Protein AF-A0AAU5KVT6-F1 (afdb_monomer_lite)

Foldseek 3Di:
DAFALQADWADDPVDPIDGDGLQFFQAFKDKAWADPDPDDPDPDDPDPCSVVVHDDDDDQDFIKIWIWTFTVDPTDIDIGIGTDDNDDDDPLVNQLVSLLRRVCSVVVNNSLVNPPVSVVQLVVLLVVLVVDDDDDDSNVSSVNSPDD

pLDDT: mean 73.44, std 18.54, range [30.17, 93.88]

Structure (mmCIF, N/CA/C/O backbone):
data_AF-A0AAU5KVT6-F1
#
_entry.id   AF-A0AAU5KVT6-F1
#
loop_
_atom_site.group_PDB
_atom_site.id
_atom_site.type_symbol
_atom_site.label_atom_id
_atom_site.label_alt_id
_atom_site.label_comp_id
_atom_site.label_asym_id
_atom_site.label_entity_id
_atom_site.label_seq_id
_atom_site.pdbx_PDB_ins_code
_atom_site.Cartn_x
_atom_site.Cartn_y
_atom_site.Cartn_z
_atom_site.occupancy
_atom_site.B_iso_or_equiv
_atom_site.auth_seq_id
_atom_site.auth_comp_id
_atom_site.auth_asym_id
_atom_site.auth_atom_id
_atom_site.pdbx_PDB_model_num
ATOM 1 N N . MET A 1 1 ? 10.063 -9.436 7.105 1.00 82.75 1 MET A N 1
ATOM 2 C CA . MET A 1 1 ? 8.679 -8.945 7.268 1.00 82.75 1 MET A CA 1
ATOM 3 C C . MET A 1 1 ? 7.770 -9.862 6.482 1.00 82.75 1 MET A C 1
ATOM 5 O O . MET A 1 1 ? 8.184 -10.302 5.418 1.00 82.75 1 MET A O 1
ATOM 9 N N . GLU A 1 2 ? 6.576 -10.120 6.993 1.00 86.62 2 GLU A N 1
ATOM 10 C CA . GLU A 1 2 ? 5.575 -10.990 6.380 1.00 86.62 2 GLU A CA 1
ATOM 11 C C . GLU A 1 2 ? 4.207 -10.289 6.385 1.00 86.62 2 GLU A C 1
ATOM 13 O O . GLU A 1 2 ? 3.898 -9.536 7.312 1.00 86.62 2 GLU A O 1
ATOM 18 N N . PHE A 1 3 ? 3.396 -10.502 5.347 1.00 88.12 3 PHE A N 1
ATOM 19 C CA . PHE A 1 3 ? 1.993 -10.081 5.326 1.00 88.12 3 PHE A CA 1
ATOM 20 C C . PHE A 1 3 ? 1.118 -11.275 5.705 1.00 88.12 3 PHE A C 1
ATOM 22 O O . PHE A 1 3 ? 1.277 -12.355 5.148 1.00 88.12 3 PHE A O 1
ATOM 29 N N . ARG A 1 4 ? 0.201 -11.070 6.649 1.00 89.25 4 ARG A N 1
ATOM 30 C CA . ARG A 1 4 ? -0.780 -12.059 7.105 1.00 89.25 4 ARG A CA 1
ATOM 31 C C . ARG A 1 4 ? -2.178 -11.475 7.020 1.00 89.25 4 ARG A C 1
ATOM 33 O O . ARG A 1 4 ? -2.341 -10.263 6.899 1.00 89.25 4 ARG A O 1
ATOM 40 N N . THR A 1 5 ? -3.194 -12.317 7.122 1.00 86.81 5 THR A N 1
ATOM 41 C CA . THR A 1 5 ? -4.607 -11.913 7.102 1.00 86.81 5 THR A CA 1
ATOM 42 C C . THR A 1 5 ? -4.957 -10.887 8.180 1.00 86.81 5 THR A C 1
ATOM 44 O O . THR A 1 5 ? -5.766 -9.993 7.937 1.00 86.81 5 THR A O 1
ATOM 47 N N . GLU A 1 6 ? -4.325 -10.951 9.356 1.00 89.44 6 GLU A N 1
ATOM 48 C CA . GLU A 1 6 ? -4.593 -10.020 10.462 1.00 89.44 6 GLU A CA 1
ATOM 49 C C . GLU A 1 6 ? -3.827 -8.699 10.319 1.00 89.44 6 GLU A C 1
ATOM 51 O O . GLU A 1 6 ? -4.271 -7.648 10.797 1.00 89.44 6 GLU A O 1
ATOM 56 N N . GLY A 1 7 ? -2.655 -8.740 9.686 1.00 90.19 7 GLY A N 1
ATOM 57 C CA . GLY A 1 7 ? -1.744 -7.610 9.656 1.00 90.19 7 GLY A CA 1
ATOM 58 C C . GLY A 1 7 ? -0.369 -7.928 9.095 1.00 90.19 7 GLY A C 1
ATOM 59 O O . GLY A 1 7 ? -0.104 -8.977 8.515 1.00 90.19 7 GLY A O 1
ATOM 60 N N . MET A 1 8 ? 0.537 -6.990 9.306 1.00 90.12 8 MET A N 1
ATOM 61 C CA . MET A 1 8 ? 1.934 -7.100 8.929 1.00 90.12 8 MET A CA 1
ATOM 62 C C . MET A 1 8 ? 2.773 -7.545 10.117 1.00 90.12 8 MET A C 1
ATOM 64 O O . MET A 1 8 ? 2.759 -6.887 11.155 1.00 90.12 8 MET A O 1
ATOM 68 N N . VAL A 1 9 ? 3.552 -8.608 9.945 1.00 88.69 9 VAL A N 1
ATOM 69 C CA . VAL A 1 9 ? 4.481 -9.096 10.964 1.00 88.69 9 VAL A CA 1
ATOM 70 C C . VAL A 1 9 ? 5.892 -8.615 10.655 1.00 88.69 9 VAL A C 1
ATOM 72 O O . VAL A 1 9 ? 6.476 -8.896 9.600 1.00 88.69 9 VAL A O 1
ATOM 75 N N . ARG A 1 10 ? 6.471 -7.874 11.598 1.00 85.19 10 ARG A N 1
ATOM 76 C CA . ARG A 1 10 ? 7.880 -7.502 11.570 1.00 85.19 10 ARG A CA 1
ATOM 77 C C . ARG A 1 10 ? 8.684 -8.517 12.378 1.00 85.19 10 ARG A C 1
ATOM 79 O O . ARG A 1 10 ? 8.738 -8.427 13.598 1.00 85.19 10 ARG A O 1
ATOM 86 N N . HIS A 1 11 ? 9.394 -9.390 11.671 1.00 80.62 11 HIS A N 1
ATOM 87 C CA . HIS A 1 11 ? 10.447 -10.206 12.271 1.00 80.62 11 HIS A CA 1
ATOM 88 C C . HIS A 1 11 ? 11.650 -9.326 12.606 1.00 80.62 11 HIS A C 1
ATOM 90 O O . HIS A 1 11 ? 12.268 -8.734 11.715 1.00 80.62 11 HIS A O 1
ATOM 96 N N . ALA A 1 12 ? 11.972 -9.213 13.886 1.00 67.81 12 ALA A N 1
ATOM 97 C CA . ALA A 1 12 ? 13.182 -8.566 14.362 1.00 67.81 12 ALA A CA 1
ATOM 98 C C . ALA A 1 12 ? 14.018 -9.654 15.028 1.00 67.81 12 ALA A C 1
ATOM 100 O O . ALA A 1 12 ? 13.617 -10.142 16.061 1.00 67.81 12 ALA A O 1
ATOM 101 N N . GLY A 1 13 ? 15.140 -10.066 14.432 1.00 66.38 13 GLY A N 1
ATOM 102 C CA . GLY A 1 13 ? 15.830 -11.324 14.777 1.00 66.38 13 GLY A CA 1
ATOM 103 C C . GLY A 1 13 ? 15.910 -11.706 16.268 1.00 66.38 13 GLY A C 1
ATOM 104 O O . GLY A 1 13 ? 15.611 -12.847 16.591 1.00 66.38 13 GLY A O 1
ATOM 105 N N . ASP A 1 14 ? 16.257 -10.763 17.155 1.00 61.03 14 ASP A N 1
ATOM 106 C CA . ASP A 1 14 ? 16.370 -10.985 18.614 1.00 61.03 14 ASP A CA 1
ATOM 107 C C . ASP A 1 14 ? 15.183 -10.435 19.436 1.00 61.03 14 ASP A C 1
ATOM 109 O O . ASP A 1 14 ? 15.214 -10.423 20.664 1.00 61.03 14 ASP A O 1
ATOM 113 N N . THR A 1 15 ? 14.149 -9.899 18.792 1.00 64.19 15 THR A N 1
ATOM 114 C CA . THR A 1 15 ? 12.969 -9.309 19.444 1.00 64.19 15 THR A CA 1
ATOM 115 C C . THR A 1 15 ? 11.720 -10.077 19.035 1.00 64.19 15 THR A C 1
ATOM 117 O O . THR A 1 15 ? 11.656 -10.645 17.952 1.00 64.19 15 THR A O 1
ATOM 120 N N . GLU A 1 16 ? 10.715 -10.095 19.905 1.00 74.69 16 GLU A N 1
ATOM 121 C CA . GLU A 1 16 ? 9.428 -10.703 19.583 1.00 74.69 16 GLU A CA 1
ATOM 122 C C . GLU A 1 16 ? 8.834 -10.100 18.299 1.00 74.69 16 GLU A C 1
ATOM 124 O O . GLU A 1 16 ? 8.972 -8.900 18.027 1.00 74.69 16 GLU A O 1
ATOM 129 N N . ASP A 1 17 ? 8.200 -10.961 17.505 1.00 83.88 17 ASP A N 1
ATOM 130 C CA . ASP A 1 17 ? 7.517 -10.581 16.276 1.00 83.88 17 ASP A CA 1
ATOM 131 C C . ASP A 1 17 ? 6.450 -9.516 16.573 1.00 83.88 17 ASP A C 1
ATOM 133 O O . ASP A 1 17 ? 5.507 -9.737 17.333 1.00 83.88 17 ASP A O 1
ATOM 137 N N . GLU A 1 18 ? 6.579 -8.344 15.951 1.00 88.00 18 GLU A N 1
ATOM 138 C CA . GLU A 1 18 ? 5.614 -7.255 16.119 1.00 88.00 18 GLU A CA 1
ATOM 139 C C . GLU A 1 18 ? 4.525 -7.361 15.044 1.00 88.00 18 GLU A C 1
ATOM 141 O O . GLU A 1 18 ? 4.816 -7.255 13.848 1.00 88.00 18 GLU A O 1
ATOM 146 N N . LEU A 1 19 ? 3.267 -7.535 15.464 1.00 90.44 19 LEU A N 1
ATOM 147 C CA . LEU A 1 19 ? 2.101 -7.531 14.577 1.00 90.44 19 LEU A CA 1
ATOM 148 C C . LEU A 1 19 ? 1.481 -6.129 14.484 1.00 90.44 19 LEU A C 1
ATOM 1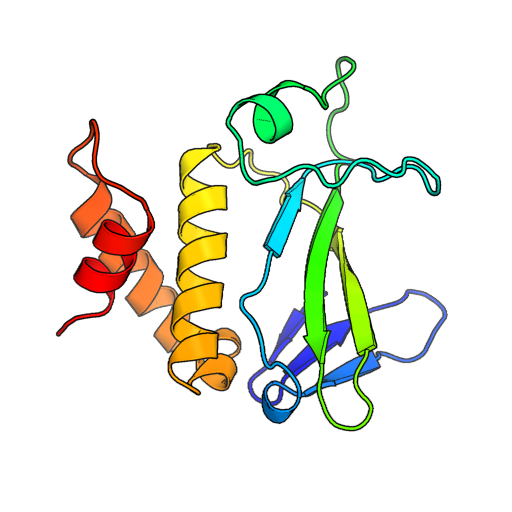50 O O . LEU A 1 19 ? 0.950 -5.591 15.457 1.00 90.44 19 LEU A O 1
ATOM 154 N N . ILE A 1 20 ? 1.466 -5.568 13.277 1.00 89.75 20 ILE A N 1
ATOM 155 C CA . ILE A 1 20 ? 0.742 -4.342 12.941 1.00 89.75 20 ILE A CA 1
ATOM 156 C C . ILE A 1 20 ? -0.560 -4.711 12.239 1.00 89.75 20 ILE A C 1
ATOM 158 O O . ILE A 1 20 ? -0.556 -5.086 11.069 1.00 89.75 20 ILE A O 1
ATOM 162 N N . LEU A 1 21 ? -1.683 -4.577 12.946 1.00 92.00 21 LEU A N 1
ATOM 163 C CA . LEU A 1 21 ? -3.003 -4.901 12.405 1.00 92.00 21 LEU A CA 1
ATOM 164 C C . LEU A 1 21 ? -3.356 -4.031 11.194 1.00 92.00 21 LEU A C 1
ATOM 166 O O . LEU A 1 21 ? -3.201 -2.806 11.236 1.00 92.00 21 LEU A O 1
ATOM 170 N N . TRP A 1 22 ? -3.939 -4.641 10.160 1.00 90.88 22 TRP A N 1
ATOM 171 C CA . TRP A 1 22 ? -4.447 -3.910 8.992 1.00 90.88 22 TRP A CA 1
ATOM 172 C C . TRP A 1 22 ? -5.477 -2.853 9.372 1.00 90.88 22 TRP A C 1
ATOM 174 O O . TRP A 1 22 ? -5.475 -1.748 8.836 1.00 90.88 22 TRP A O 1
ATOM 184 N N . SER A 1 23 ? -6.296 -3.157 10.380 1.00 89.19 23 SER A N 1
ATOM 185 C CA . SER A 1 23 ? -7.276 -2.237 10.954 1.00 89.19 23 SER A CA 1
ATOM 186 C C . SER A 1 23 ? -6.655 -1.007 11.617 1.00 89.19 23 SER A C 1
ATOM 188 O O . SER A 1 23 ? -7.392 -0.115 12.020 1.00 89.19 23 SER A O 1
ATOM 190 N N . ARG A 1 24 ? -5.330 -0.921 11.762 1.00 91.06 24 ARG A N 1
ATOM 191 C CA . ARG A 1 24 ? -4.658 0.296 12.223 1.00 91.06 24 ARG A CA 1
ATOM 192 C C . ARG A 1 24 ? -4.145 1.146 11.071 1.00 91.06 24 ARG A C 1
ATOM 194 O O . ARG A 1 24 ? -3.942 2.332 11.281 1.00 91.06 24 ARG A O 1
ATOM 201 N N . VAL A 1 25 ? -3.958 0.604 9.875 1.00 88.06 25 VAL A N 1
ATOM 202 C CA . VAL A 1 25 ? -3.430 1.370 8.741 1.00 88.06 25 VAL A CA 1
ATOM 203 C C . VAL A 1 25 ? -4.507 2.342 8.243 1.00 88.06 25 VAL A C 1
ATOM 205 O O . VAL A 1 25 ? -5.635 1.941 7.961 1.00 88.06 25 VAL A O 1
ATOM 208 N N . MET A 1 26 ? -4.192 3.638 8.197 1.00 81.19 26 MET A N 1
ATOM 209 C CA . MET A 1 26 ? -5.135 4.681 7.764 1.00 81.19 26 MET A CA 1
ATOM 210 C C . MET A 1 26 ? -4.869 5.211 6.362 1.00 81.19 26 MET A C 1
ATOM 212 O O . MET A 1 26 ? -5.802 5.417 5.594 1.00 81.19 26 MET A O 1
ATOM 216 N N . LEU A 1 27 ? -3.607 5.529 6.081 1.00 71.69 27 LEU A N 1
ATOM 217 C CA . LEU A 1 27 ? -3.178 6.146 4.831 1.00 71.69 27 LEU A CA 1
ATOM 218 C C . LEU A 1 27 ? -2.461 5.110 3.970 1.00 71.69 27 LEU A C 1
ATOM 220 O O . LEU A 1 27 ? -2.045 4.061 4.468 1.00 71.69 27 LEU A O 1
ATOM 224 N N . GLY A 1 28 ? -2.324 5.421 2.680 1.00 69.25 28 GLY A N 1
ATOM 225 C CA . GLY A 1 28 ? -1.617 4.573 1.726 1.00 69.25 28 GLY A CA 1
ATOM 226 C C . GLY A 1 28 ? -0.227 4.161 2.210 1.00 69.25 28 GLY A C 1
ATOM 227 O O . GLY A 1 28 ? 0.403 4.842 3.023 1.00 69.25 28 GLY A O 1
ATOM 228 N N . ILE A 1 29 ? 0.255 3.028 1.707 1.00 77.69 29 ILE A N 1
ATOM 229 C CA . ILE A 1 29 ? 1.562 2.496 2.084 1.00 77.69 29 ILE A CA 1
ATOM 230 C C . ILE A 1 29 ? 2.595 2.981 1.068 1.00 77.69 29 ILE A C 1
ATOM 232 O O . ILE A 1 29 ? 2.495 2.716 -0.129 1.00 77.69 29 ILE A O 1
ATOM 236 N N . SER A 1 30 ? 3.604 3.697 1.558 1.00 77.19 30 SER A N 1
ATOM 237 C CA . SER A 1 30 ? 4.723 4.181 0.748 1.00 77.19 30 SER A CA 1
ATOM 238 C C . SER A 1 30 ? 5.856 3.157 0.718 1.00 77.19 30 SER A C 1
ATOM 240 O O . SER A 1 30 ? 6.205 2.585 1.749 1.00 77.19 30 SER A O 1
ATOM 242 N N . ILE A 1 31 ? 6.455 2.942 -0.455 1.00 77.50 31 ILE A N 1
ATOM 243 C CA . ILE A 1 31 ? 7.591 2.027 -0.636 1.00 77.50 31 ILE A CA 1
ATOM 244 C C . ILE A 1 31 ? 8.837 2.839 -0.966 1.00 77.50 31 ILE A C 1
ATOM 246 O O . ILE A 1 31 ? 8.856 3.593 -1.938 1.00 77.50 31 ILE A O 1
ATOM 250 N N . GLN A 1 32 ? 9.898 2.649 -0.186 1.00 72.00 32 GLN A N 1
ATOM 251 C CA . GLN A 1 32 ? 11.211 3.237 -0.436 1.00 72.00 32 GLN A CA 1
ATOM 252 C C . GLN A 1 32 ? 12.252 2.126 -0.590 1.00 72.00 32 GLN A C 1
ATOM 254 O O . GLN A 1 32 ? 12.353 1.239 0.255 1.00 72.00 32 GLN A O 1
ATOM 259 N N . ILE A 1 33 ? 13.042 2.172 -1.665 1.00 68.69 33 ILE A N 1
ATOM 260 C CA . ILE A 1 33 ? 14.108 1.200 -1.937 1.00 68.69 33 ILE A CA 1
ATOM 261 C C . ILE A 1 33 ? 15.459 1.852 -1.657 1.00 68.69 33 ILE A C 1
ATOM 263 O O . ILE A 1 33 ? 15.779 2.882 -2.239 1.00 68.69 33 ILE A O 1
ATOM 267 N N . GLY A 1 34 ? 16.272 1.233 -0.800 1.00 59.88 34 GLY A N 1
ATOM 268 C CA . GLY A 1 34 ? 17.595 1.743 -0.446 1.00 59.88 34 GLY A CA 1
ATOM 269 C C . GLY A 1 34 ? 17.907 1.583 1.037 1.00 59.88 34 GLY A C 1
ATOM 270 O O . GLY A 1 34 ? 17.015 1.481 1.881 1.00 59.88 34 GLY A O 1
ATOM 271 N N . HIS A 1 35 ? 19.200 1.561 1.366 1.00 47.31 35 HIS A N 1
ATOM 272 C CA . HIS A 1 35 ? 19.641 1.571 2.754 1.00 47.31 35 HIS A CA 1
ATOM 273 C C . HIS A 1 35 ? 19.443 2.986 3.302 1.00 47.31 35 HIS A C 1
ATOM 275 O O . HIS A 1 35 ? 20.277 3.862 3.103 1.00 47.31 35 HIS A O 1
ATOM 281 N N . GLY A 1 36 ? 18.295 3.221 3.937 1.00 43.00 36 GLY A N 1
ATOM 282 C CA . GLY A 1 36 ? 18.063 4.431 4.718 1.00 43.00 36 GLY A CA 1
ATOM 283 C C . GLY A 1 36 ? 19.117 4.534 5.818 1.00 43.00 36 GLY A C 1
ATOM 284 O O . GLY A 1 36 ? 18.981 3.912 6.870 1.00 43.00 36 GLY A O 1
ATOM 285 N N . THR A 1 37 ? 20.179 5.299 5.581 1.0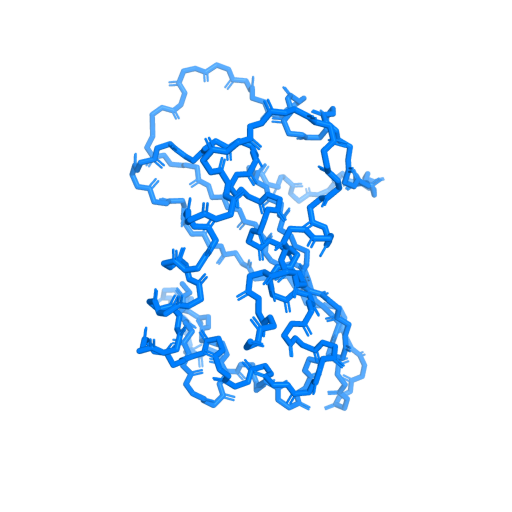0 33.91 37 THR A N 1
ATOM 286 C CA . THR A 1 37 ? 21.045 5.777 6.651 1.00 33.91 37 THR A CA 1
ATOM 287 C C . THR A 1 37 ? 20.176 6.607 7.586 1.00 33.91 37 THR A C 1
ATOM 289 O O . THR A 1 37 ? 19.501 7.552 7.174 1.00 33.91 37 THR A O 1
ATOM 292 N N . LYS A 1 38 ? 20.139 6.210 8.861 1.00 33.66 38 LYS A N 1
ATOM 293 C CA . LYS A 1 38 ? 19.515 6.990 9.930 1.00 33.66 38 LYS A CA 1
ATOM 294 C C . LYS A 1 38 ? 20.091 8.411 9.867 1.00 33.66 38 LYS A C 1
ATOM 296 O O . LYS A 1 38 ? 21.264 8.590 10.171 1.00 33.66 38 LYS A O 1
ATOM 301 N N . GLY A 1 39 ? 19.284 9.392 9.455 1.00 30.72 39 GLY A N 1
ATOM 302 C CA . GLY A 1 39 ? 19.633 10.808 9.594 1.00 30.72 39 GLY A CA 1
ATOM 303 C C . GLY A 1 39 ? 19.610 11.711 8.357 1.00 30.72 39 GLY A C 1
ATOM 304 O O . GLY A 1 39 ? 20.174 12.794 8.457 1.00 30.72 39 GLY A O 1
ATOM 305 N N . SER A 1 40 ? 18.971 11.376 7.228 1.00 30.17 40 SER A N 1
ATOM 306 C CA . SER A 1 40 ? 18.712 12.398 6.194 1.00 30.17 40 SER A CA 1
ATOM 307 C C . SER A 1 40 ? 17.231 12.782 6.140 1.00 30.17 40 SER A C 1
ATOM 309 O O . SER A 1 40 ? 16.352 12.003 5.774 1.00 30.17 40 SER A O 1
ATOM 311 N N . GLY A 1 41 ? 16.953 14.018 6.557 1.00 30.33 41 GLY A N 1
ATOM 312 C CA . GLY A 1 41 ? 15.654 14.681 6.461 1.00 30.33 41 GLY A CA 1
ATOM 313 C C . GLY A 1 41 ? 15.317 15.088 5.030 1.00 30.33 41 GLY A C 1
ATOM 314 O O . GLY A 1 41 ? 15.060 16.256 4.773 1.00 30.33 41 GLY A O 1
ATOM 315 N N . TYR A 1 42 ? 15.328 14.136 4.099 1.00 33.41 42 TYR A N 1
ATOM 316 C CA . TYR A 1 42 ? 14.753 14.330 2.776 1.00 33.41 42 TYR A CA 1
ATOM 317 C C . TYR A 1 42 ? 13.450 13.537 2.695 1.00 33.41 42 TYR A C 1
ATOM 319 O O . TYR A 1 42 ? 13.442 12.317 2.526 1.00 33.41 42 TYR A O 1
ATOM 327 N N . GLN A 1 43 ? 12.336 14.261 2.834 1.00 35.81 43 GLN A N 1
ATOM 328 C CA . GLN A 1 43 ? 11.047 13.893 2.252 1.00 35.81 43 GLN A CA 1
ATOM 329 C C . GLN A 1 43 ? 11.254 13.716 0.741 1.00 35.81 43 GLN A C 1
ATOM 331 O O . GLN A 1 43 ? 11.126 14.649 -0.042 1.00 35.81 43 GLN A O 1
ATOM 336 N N . GLY A 1 44 ? 11.667 12.518 0.338 1.00 37.12 44 GLY A N 1
ATOM 337 C CA . GLY A 1 44 ? 11.713 12.110 -1.056 1.00 37.12 44 GLY A CA 1
ATOM 338 C C . GLY A 1 44 ? 10.320 11.685 -1.483 1.00 37.12 44 GLY A C 1
ATOM 339 O O . GLY A 1 44 ? 9.962 10.517 -1.348 1.00 37.12 44 GLY A O 1
ATOM 340 N N . GLU A 1 45 ? 9.543 12.659 -1.946 1.00 37.69 45 GLU A N 1
ATOM 341 C CA . GLU A 1 45 ? 8.370 12.473 -2.799 1.00 37.69 45 GLU A CA 1
ATOM 342 C C . GLU A 1 45 ? 8.650 11.421 -3.888 1.00 37.69 45 GLU A C 1
ATOM 344 O O . GLU A 1 45 ? 9.781 11.293 -4.366 1.00 37.69 45 GLU A O 1
ATOM 349 N N . LEU A 1 46 ? 7.613 10.668 -4.273 1.00 47.69 46 LEU A N 1
ATOM 350 C CA . LEU A 1 46 ? 7.597 9.669 -5.350 1.00 47.69 46 LEU A CA 1
ATOM 351 C C . LEU A 1 46 ? 7.946 10.303 -6.715 1.00 47.69 46 LEU A C 1
ATOM 353 O O . LEU A 1 46 ? 7.099 10.479 -7.584 1.00 47.69 46 LEU A O 1
ATOM 357 N N . GLY A 1 47 ? 9.211 10.657 -6.911 1.00 38.28 47 GLY A N 1
ATOM 358 C CA . GLY A 1 47 ? 9.778 11.123 -8.168 1.00 38.28 47 GLY A CA 1
ATOM 359 C C . GLY A 1 47 ? 10.716 10.074 -8.754 1.00 38.28 47 GLY A C 1
ATOM 360 O O . GLY A 1 47 ? 11.427 9.375 -8.029 1.00 38.28 47 GLY A O 1
ATOM 361 N N . LEU A 1 48 ? 10.772 9.995 -10.086 1.00 40.25 48 LEU A N 1
ATOM 362 C CA . LEU A 1 48 ? 11.723 9.155 -10.833 1.00 40.25 48 LEU A CA 1
ATOM 363 C C . LEU A 1 48 ? 13.187 9.348 -10.376 1.00 40.25 48 LEU A C 1
ATOM 365 O O . LEU A 1 48 ? 14.004 8.438 -10.495 1.00 40.25 48 LEU A O 1
ATOM 369 N N . THR A 1 49 ? 13.506 10.505 -9.793 1.00 40.62 49 THR A N 1
ATOM 370 C CA . THR A 1 49 ? 14.798 10.850 -9.187 1.00 40.62 49 THR A CA 1
ATOM 371 C C . THR A 1 49 ? 15.093 10.126 -7.871 1.00 40.62 49 THR A C 1
ATOM 373 O O . THR A 1 49 ? 16.250 9.799 -7.636 1.00 40.62 49 THR A O 1
ATOM 376 N N . GLY A 1 50 ? 14.097 9.798 -7.041 1.00 44.66 50 GLY A N 1
ATOM 377 C CA . GLY A 1 50 ? 14.301 9.004 -5.818 1.00 44.66 50 GLY A CA 1
ATOM 378 C C . GLY A 1 50 ? 14.609 7.532 -6.112 1.00 44.66 50 GLY A C 1
ATOM 379 O O . GLY A 1 50 ? 15.361 6.891 -5.384 1.00 44.66 50 GLY A O 1
ATOM 380 N N . VAL A 1 51 ? 14.093 7.018 -7.233 1.00 49.16 51 VAL A N 1
ATOM 381 C CA . VAL A 1 51 ? 14.361 5.649 -7.701 1.00 49.16 51 VAL A CA 1
ATOM 382 C C . VAL A 1 51 ? 15.742 5.526 -8.361 1.00 49.16 51 VAL A C 1
ATOM 384 O O . VAL A 1 51 ? 16.355 4.462 -8.306 1.00 49.16 51 VAL A O 1
ATOM 387 N N . LEU A 1 52 ? 16.256 6.609 -8.957 1.00 44.75 52 LEU A N 1
ATOM 388 C CA . LEU A 1 52 ? 17.553 6.630 -9.648 1.00 44.75 52 LEU A CA 1
ATOM 389 C C . LEU A 1 52 ? 18.707 7.205 -8.805 1.00 44.75 52 LEU A C 1
ATOM 391 O O . LEU A 1 52 ? 19.861 6.868 -9.051 1.00 44.75 52 LEU A O 1
ATOM 395 N N . GLY A 1 53 ? 18.426 8.049 -7.810 1.00 40.72 53 GLY A N 1
ATOM 396 C CA . GLY A 1 53 ? 19.432 8.829 -7.073 1.00 40.72 53 GLY A CA 1
ATOM 397 C C . GLY A 1 53 ? 20.098 8.129 -5.883 1.00 40.72 53 GLY A C 1
ATOM 398 O O . GLY A 1 53 ? 20.895 8.754 -5.191 1.00 40.72 53 GLY A O 1
ATOM 399 N N . GLY A 1 54 ? 19.776 6.860 -5.614 1.00 43.78 54 GLY A N 1
ATOM 400 C CA . GLY A 1 54 ? 20.157 6.170 -4.372 1.00 43.78 54 GLY A CA 1
ATOM 401 C C . GLY A 1 54 ? 21.158 5.019 -4.498 1.00 43.78 54 GLY A C 1
ATOM 402 O O . GLY A 1 54 ? 21.285 4.244 -3.551 1.00 43.78 54 GLY A O 1
ATOM 403 N N . LEU A 1 55 ? 21.836 4.838 -5.635 1.00 45.34 55 LEU A N 1
ATOM 404 C CA . LEU A 1 55 ? 22.716 3.679 -5.839 1.00 45.34 55 LEU A CA 1
ATOM 405 C C . LEU A 1 55 ? 24.193 4.088 -5.943 1.00 45.34 55 LEU A C 1
ATOM 407 O O . LEU A 1 55 ? 24.650 4.435 -7.031 1.00 45.34 55 LEU A O 1
ATOM 411 N N . PRO A 1 56 ? 24.990 3.989 -4.862 1.00 39.25 56 PRO A N 1
ATOM 412 C CA . PRO A 1 56 ? 26.427 3.870 -5.021 1.00 39.25 56 PRO A CA 1
ATOM 413 C C . PRO A 1 56 ? 26.740 2.429 -5.438 1.00 39.25 56 PRO A C 1
ATOM 415 O O . PRO A 1 56 ? 26.475 1.518 -4.673 1.00 39.25 56 PRO A O 1
ATOM 418 N N . GLY A 1 57 ? 27.332 2.218 -6.613 1.00 39.81 57 GLY A N 1
ATOM 419 C CA . GLY A 1 57 ? 28.231 1.085 -6.888 1.00 39.81 57 GLY A CA 1
ATOM 420 C C . GLY A 1 57 ? 27.728 -0.372 -6.715 1.00 39.81 57 GLY A C 1
ATOM 421 O O . GLY A 1 57 ? 26.544 -0.642 -6.527 1.00 39.81 57 GLY A O 1
ATOM 422 N N . PRO A 1 58 ? 28.641 -1.358 -6.842 1.00 41.28 58 PRO A N 1
ATOM 423 C CA . PRO A 1 58 ? 28.355 -2.756 -7.185 1.00 41.28 58 PRO A CA 1
ATOM 424 C C . PRO A 1 58 ? 27.913 -3.606 -5.977 1.00 41.28 58 PRO A C 1
ATOM 426 O O . PRO A 1 58 ? 28.561 -4.591 -5.624 1.00 41.28 58 PRO A O 1
ATOM 429 N N . PHE A 1 59 ? 26.799 -3.264 -5.328 1.00 47.91 59 PHE A N 1
ATOM 430 C CA . PHE A 1 59 ? 26.297 -4.010 -4.166 1.00 47.91 59 PHE A CA 1
ATOM 431 C C . PHE A 1 59 ? 25.284 -5.087 -4.561 1.00 47.91 59 PHE A C 1
ATOM 433 O O . PHE A 1 59 ? 24.066 -4.930 -4.460 1.00 47.91 59 PHE A O 1
ATOM 440 N N . LYS A 1 60 ? 25.841 -6.228 -4.976 1.00 41.12 60 LYS A N 1
ATOM 441 C CA . LYS A 1 60 ? 25.191 -7.544 -4.958 1.00 41.12 60 LYS A CA 1
ATOM 442 C C . LYS A 1 60 ? 24.647 -7.855 -3.550 1.00 41.12 60 LYS A C 1
ATOM 444 O O . LYS A 1 60 ? 25.405 -7.894 -2.586 1.00 41.12 60 LYS A O 1
ATOM 449 N N . GLY A 1 61 ? 23.350 -8.149 -3.451 1.00 38.72 61 GLY A N 1
ATOM 450 C CA . GLY A 1 61 ? 22.812 -9.115 -2.480 1.00 38.72 61 GLY A CA 1
ATOM 451 C C . GLY A 1 61 ? 22.515 -8.675 -1.039 1.00 38.72 61 GLY A C 1
ATOM 452 O O . GLY A 1 61 ? 22.128 -9.527 -0.251 1.00 38.72 61 GLY A O 1
ATOM 453 N N . ARG A 1 62 ? 22.658 -7.397 -0.662 1.00 46.78 62 ARG A N 1
ATOM 454 C CA . ARG A 1 62 ? 22.277 -6.895 0.685 1.00 46.78 62 ARG A CA 1
ATOM 455 C C . ARG A 1 62 ? 21.540 -5.551 0.638 1.00 46.78 62 ARG A C 1
ATOM 457 O O . ARG A 1 62 ? 21.816 -4.633 1.404 1.00 46.78 62 ARG A O 1
ATOM 464 N N . GLY A 1 63 ? 20.636 -5.406 -0.326 1.00 58.72 63 GLY A N 1
ATOM 465 C CA . GLY A 1 63 ? 19.759 -4.241 -0.415 1.00 58.72 63 GLY A CA 1
ATOM 466 C C . GLY A 1 63 ? 18.462 -4.493 0.346 1.00 58.72 63 GLY A C 1
ATOM 467 O O . GLY A 1 63 ? 17.850 -5.532 0.151 1.00 58.72 63 GLY A O 1
ATOM 468 N N . GLY A 1 64 ? 18.035 -3.544 1.174 1.00 69.31 64 GLY A N 1
ATOM 469 C CA . GLY A 1 64 ? 16.704 -3.531 1.786 1.00 69.31 64 GLY A CA 1
ATOM 470 C C . GLY A 1 64 ? 15.860 -2.363 1.275 1.00 69.31 64 GLY A C 1
ATOM 471 O O . GLY A 1 64 ? 16.297 -1.581 0.417 1.00 69.31 64 GLY A O 1
ATOM 472 N N . GLY A 1 65 ? 14.655 -2.253 1.811 1.00 77.38 65 GLY A N 1
ATOM 473 C CA . GLY A 1 65 ? 13.765 -1.113 1.652 1.00 77.38 65 GLY A CA 1
ATOM 474 C C . GLY A 1 65 ? 12.945 -0.876 2.914 1.00 77.38 65 GLY A C 1
ATOM 475 O O . GLY A 1 65 ? 13.067 -1.608 3.898 1.00 77.38 65 GLY A O 1
ATOM 476 N N . HIS A 1 66 ? 12.118 0.164 2.881 1.00 80.00 66 HIS A N 1
ATOM 477 C CA . HIS A 1 66 ? 11.239 0.539 3.982 1.00 80.00 66 HIS A CA 1
ATOM 478 C C . HIS A 1 66 ? 9.819 0.765 3.471 1.00 80.00 66 HIS A C 1
ATOM 480 O O . HIS A 1 66 ? 9.626 1.403 2.434 1.00 80.00 66 HIS A O 1
ATOM 486 N N . LEU A 1 67 ? 8.838 0.263 4.215 1.00 84.88 67 LEU A N 1
ATOM 487 C CA . LEU A 1 67 ? 7.420 0.566 4.056 1.00 84.88 67 LEU A CA 1
ATOM 488 C C . LEU A 1 67 ? 7.035 1.642 5.065 1.00 84.88 67 LEU A C 1
ATOM 490 O O . LEU A 1 67 ? 7.104 1.398 6.269 1.00 84.88 67 LEU A O 1
ATOM 494 N N . GLY A 1 68 ? 6.666 2.827 4.588 1.00 85.44 68 GLY A N 1
ATOM 495 C CA . GLY A 1 68 ? 6.158 3.915 5.422 1.00 85.44 68 GLY A CA 1
ATOM 496 C C . GLY A 1 68 ? 4.633 3.916 5.447 1.00 85.44 68 GLY A C 1
ATOM 497 O O . GLY A 1 68 ? 4.012 3.854 4.386 1.00 85.44 68 GLY A O 1
ATOM 498 N N . MET A 1 69 ? 4.041 4.008 6.634 1.00 86.12 69 MET A N 1
ATOM 499 C CA . MET A 1 69 ? 2.590 4.002 6.837 1.00 86.12 69 MET A CA 1
ATOM 500 C C . MET A 1 69 ? 2.200 4.831 8.062 1.00 86.12 69 MET A C 1
ATOM 502 O O . MET A 1 69 ? 2.981 4.944 9.007 1.00 86.12 69 MET A O 1
ATOM 506 N N . THR A 1 70 ? 0.969 5.333 8.078 1.00 88.31 70 THR A N 1
ATOM 507 C CA . THR A 1 70 ? 0.390 6.010 9.245 1.00 88.31 70 THR A CA 1
ATOM 508 C C . THR A 1 70 ? -0.646 5.100 9.896 1.00 88.31 70 THR A C 1
ATOM 510 O O . THR A 1 70 ? -1.590 4.645 9.238 1.00 88.31 70 THR A O 1
ATOM 513 N N . LEU A 1 71 ? -0.467 4.834 11.189 1.00 89.50 71 LEU A N 1
ATOM 514 C CA . LEU A 1 71 ? -1.358 4.010 11.999 1.00 89.50 71 LEU A CA 1
ATOM 515 C C . LEU A 1 71 ? -2.326 4.865 12.823 1.00 89.50 71 LEU A C 1
ATOM 517 O O . LEU A 1 71 ? -2.000 5.994 13.178 1.00 89.50 71 LEU A O 1
ATOM 521 N N . ARG A 1 72 ? -3.496 4.312 13.165 1.00 89.62 72 ARG A N 1
ATOM 522 C CA . ARG A 1 72 ? -4.448 4.863 14.145 1.00 89.62 72 ARG A CA 1
ATOM 523 C C . ARG A 1 72 ? -4.376 4.153 15.494 1.00 89.62 72 ARG A C 1
ATOM 525 O O . ARG A 1 72 ? -3.978 2.989 15.589 1.00 89.62 72 ARG A O 1
ATOM 532 N N . HIS A 1 73 ? -4.853 4.872 16.511 1.00 84.38 73 HIS A N 1
ATOM 533 C CA . HIS A 1 73 ? -5.077 4.408 17.884 1.00 84.38 73 HIS A CA 1
ATOM 534 C C . HIS A 1 73 ? -3.869 3.685 18.526 1.00 84.38 73 HIS A C 1
ATOM 536 O O . HIS A 1 73 ? -3.901 2.463 18.666 1.00 84.38 73 HIS A O 1
ATOM 542 N N . PRO A 1 74 ? -2.820 4.415 18.957 1.00 86.88 74 PRO A N 1
ATOM 543 C CA . PRO A 1 74 ? -2.595 5.855 18.785 1.00 86.88 74 PRO A CA 1
ATOM 544 C C . PRO A 1 74 ? -2.134 6.207 17.364 1.00 86.88 74 PRO A C 1
ATOM 546 O O . PRO A 1 74 ? -1.753 5.328 16.591 1.00 86.88 74 PRO A O 1
ATOM 549 N N . TYR A 1 75 ? -2.202 7.496 17.025 1.00 87.50 75 TYR A N 1
ATOM 550 C CA . TYR A 1 75 ? -1.670 7.998 15.761 1.00 87.50 75 TYR A CA 1
ATOM 551 C C . TYR A 1 75 ? -0.146 7.932 15.776 1.00 87.50 75 TYR A C 1
ATOM 553 O O . TYR A 1 75 ? 0.488 8.569 16.616 1.00 87.50 75 TYR A O 1
ATOM 561 N N . GLU A 1 76 ? 0.436 7.162 14.864 1.00 89.06 76 GLU A N 1
ATOM 562 C CA . GLU A 1 76 ? 1.887 7.029 14.752 1.00 89.06 76 GLU A CA 1
ATOM 563 C C . GLU A 1 76 ? 2.308 6.758 13.307 1.00 89.06 76 GLU A C 1
ATOM 565 O O . GLU A 1 76 ? 1.689 5.956 12.606 1.00 89.06 76 GLU A O 1
ATOM 570 N N . ASP A 1 77 ? 3.391 7.400 12.872 1.00 85.94 77 ASP A N 1
ATOM 571 C CA . ASP A 1 77 ? 4.047 7.057 11.615 1.00 85.94 77 ASP A CA 1
ATOM 572 C C . ASP A 1 77 ? 5.024 5.908 11.858 1.00 85.94 77 ASP A C 1
ATOM 574 O O . ASP A 1 77 ? 5.952 6.002 12.669 1.00 85.94 77 ASP A O 1
ATOM 578 N N . ARG A 1 78 ? 4.825 4.805 11.138 1.00 84.94 78 ARG A N 1
ATOM 579 C CA . ARG A 1 78 ? 5.661 3.609 11.226 1.00 84.94 78 ARG A CA 1
ATOM 580 C C . ARG A 1 78 ? 6.427 3.378 9.938 1.00 84.94 78 ARG A C 1
ATOM 582 O O . ARG A 1 78 ? 5.947 3.630 8.835 1.00 84.94 78 ARG A O 1
ATOM 589 N N . LYS A 1 79 ? 7.650 2.876 10.107 1.00 84.62 79 LYS A N 1
ATOM 590 C CA . LYS A 1 79 ? 8.535 2.445 9.025 1.00 84.62 79 LYS A CA 1
ATOM 591 C C . LYS A 1 79 ? 8.943 1.002 9.267 1.00 84.62 79 LYS A C 1
ATOM 593 O O . LYS A 1 79 ? 9.595 0.714 10.269 1.00 84.62 79 LYS A O 1
ATOM 598 N N . LEU A 1 80 ? 8.566 0.113 8.357 1.00 82.56 80 LEU A N 1
ATOM 599 C CA . LEU A 1 80 ? 8.917 -1.300 8.420 1.00 82.56 80 LEU A CA 1
ATOM 600 C C . LEU A 1 80 ? 9.990 -1.634 7.397 1.00 82.56 80 LEU A C 1
ATOM 602 O O . LEU A 1 80 ? 9.815 -1.427 6.202 1.00 82.56 80 LEU A O 1
ATOM 606 N N . THR A 1 81 ? 11.112 -2.150 7.884 1.00 80.06 81 THR A N 1
ATOM 607 C CA . THR A 1 81 ? 12.233 -2.569 7.047 1.00 80.06 81 THR A CA 1
ATOM 608 C C . THR A 1 81 ? 11.927 -3.922 6.411 1.00 80.06 81 THR A C 1
ATOM 610 O O . THR A 1 81 ? 11.500 -4.846 7.109 1.00 80.06 81 THR A O 1
ATOM 613 N N . PHE A 1 82 ? 12.209 -4.071 5.123 1.00 76.50 82 PHE A N 1
ATOM 614 C CA . PHE A 1 82 ? 12.147 -5.355 4.432 1.00 76.50 82 PHE A CA 1
ATOM 615 C C . PHE A 1 82 ? 13.439 -5.622 3.664 1.00 76.50 82 PHE A C 1
ATOM 617 O O . PHE A 1 82 ? 14.099 -4.699 3.176 1.00 76.50 82 PHE A O 1
ATOM 624 N N . ASP A 1 83 ? 13.783 -6.898 3.542 1.00 73.06 83 ASP A N 1
ATOM 625 C CA . ASP A 1 83 ? 14.883 -7.341 2.698 1.00 73.06 83 ASP A CA 1
ATOM 626 C C . ASP A 1 83 ? 14.412 -7.420 1.250 1.00 73.06 83 ASP A C 1
ATOM 628 O O . ASP A 1 83 ? 13.290 -7.844 0.958 1.00 73.06 83 ASP A O 1
ATOM 632 N N . ARG A 1 84 ? 15.254 -6.978 0.315 1.00 67.44 84 ARG A N 1
ATOM 633 C CA . ARG A 1 84 ? 14.922 -7.082 -1.103 1.00 67.44 84 ARG A CA 1
ATOM 634 C C . ARG A 1 84 ? 15.002 -8.541 -1.527 1.00 67.44 84 ARG A C 1
ATOM 636 O O . ARG A 1 84 ? 15.941 -9.250 -1.170 1.00 67.44 84 ARG A O 1
ATOM 643 N N . HIS A 1 85 ? 14.048 -8.946 -2.357 1.00 67.31 85 HIS A N 1
ATOM 644 C CA . HIS A 1 85 ? 14.134 -10.206 -3.081 1.00 67.31 85 HIS A CA 1
ATOM 645 C C . HIS A 1 85 ? 15.439 -10.277 -3.900 1.00 67.31 85 HIS A C 1
ATOM 647 O O . HIS A 1 85 ? 15.980 -9.245 -4.308 1.00 67.31 85 HIS A O 1
ATOM 653 N N . ALA A 1 86 ? 15.949 -11.488 -4.148 1.00 65.69 86 ALA A N 1
ATOM 654 C CA . ALA A 1 86 ? 17.178 -11.685 -4.925 1.00 65.69 86 ALA A CA 1
ATOM 655 C C . ALA A 1 86 ? 17.053 -11.154 -6.366 1.00 65.69 86 ALA A C 1
ATOM 657 O O . ALA A 1 86 ? 18.048 -10.779 -6.989 1.00 65.69 86 ALA A O 1
ATOM 658 N N . GLU A 1 87 ? 15.824 -11.099 -6.879 1.00 69.19 87 GLU A N 1
ATOM 659 C CA . GLU A 1 87 ? 15.515 -10.573 -8.201 1.00 69.19 87 GLU A CA 1
ATOM 660 C C . GLU A 1 87 ? 15.420 -9.047 -8.229 1.00 69.19 87 GLU A C 1
ATOM 662 O O . GLU A 1 87 ? 14.967 -8.384 -7.292 1.00 69.19 87 GLU A O 1
ATOM 667 N N . TRP A 1 88 ? 15.823 -8.480 -9.364 1.00 67.25 88 TRP A N 1
ATOM 668 C CA . TRP A 1 88 ? 15.699 -7.054 -9.607 1.00 67.25 88 TRP A CA 1
ATOM 669 C C . TRP A 1 88 ? 14.294 -6.700 -10.099 1.00 67.25 88 TRP A C 1
ATOM 671 O O . TRP A 1 88 ? 13.887 -7.101 -11.190 1.00 67.25 88 TRP A O 1
ATOM 681 N N . TYR A 1 89 ? 13.577 -5.875 -9.338 1.00 70.44 89 TYR A N 1
ATOM 682 C CA . TYR A 1 89 ? 12.300 -5.319 -9.775 1.00 70.44 89 TYR A CA 1
ATOM 683 C C . TYR A 1 89 ? 12.495 -4.049 -10.603 1.00 70.44 89 TYR A C 1
ATOM 685 O O . TYR A 1 89 ? 13.278 -3.163 -10.256 1.00 70.44 89 TYR A O 1
ATOM 693 N N . LYS A 1 90 ? 11.736 -3.931 -11.697 1.00 75.56 90 LYS A N 1
ATOM 694 C CA . LYS A 1 90 ? 11.676 -2.690 -12.475 1.00 75.56 90 LYS A CA 1
ATOM 695 C C . LYS A 1 90 ? 11.069 -1.570 -11.611 1.00 75.56 90 LYS A C 1
ATOM 697 O O . LYS A 1 90 ? 10.116 -1.840 -10.879 1.00 75.56 90 LYS A O 1
ATOM 702 N N . PRO A 1 91 ? 11.522 -0.310 -11.752 1.00 73.50 91 PRO A N 1
ATOM 703 C CA . PRO A 1 91 ? 10.897 0.855 -11.116 1.00 73.50 91 PRO A CA 1
ATOM 704 C C . PRO A 1 91 ? 9.370 0.896 -11.239 1.00 73.50 91 PRO A C 1
ATOM 706 O O . PRO A 1 91 ? 8.669 1.194 -10.278 1.00 73.50 91 PRO A O 1
ATOM 709 N N . THR A 1 92 ? 8.844 0.531 -12.409 1.00 76.19 92 THR A N 1
ATOM 710 C CA . THR A 1 92 ? 7.402 0.469 -12.670 1.00 76.19 92 THR A CA 1
ATOM 711 C C . THR A 1 92 ? 6.680 -0.550 -11.793 1.00 76.19 92 THR A C 1
ATOM 713 O O . THR A 1 92 ? 5.577 -0.267 -11.343 1.00 76.19 92 THR A O 1
ATOM 716 N N . HIS A 1 93 ? 7.289 -1.703 -11.503 1.00 79.81 93 HIS A N 1
ATOM 717 C CA . HIS A 1 93 ? 6.688 -2.714 -10.628 1.00 79.81 93 HIS A CA 1
ATOM 718 C C . HIS A 1 93 ? 6.592 -2.205 -9.187 1.00 79.81 93 HIS A C 1
ATOM 720 O O . HIS A 1 93 ? 5.585 -2.427 -8.528 1.00 79.81 93 HIS A O 1
ATOM 726 N N . ILE A 1 94 ? 7.604 -1.464 -8.723 1.00 77.94 94 ILE A N 1
ATOM 727 C CA . ILE A 1 94 ? 7.603 -0.862 -7.382 1.00 77.94 94 ILE A CA 1
ATOM 728 C C . ILE A 1 94 ? 6.490 0.188 -7.267 1.00 77.94 94 ILE A C 1
ATOM 730 O O . ILE A 1 94 ? 5.770 0.208 -6.272 1.00 77.94 94 ILE A O 1
ATOM 734 N N . LEU A 1 95 ? 6.314 1.027 -8.295 1.00 79.50 95 LEU A N 1
ATOM 735 C CA . LEU A 1 95 ? 5.241 2.027 -8.326 1.00 79.50 95 LEU A CA 1
ATOM 736 C C . LEU A 1 95 ? 3.850 1.384 -8.357 1.00 79.50 95 LEU A C 1
ATOM 738 O O . LEU A 1 95 ? 2.968 1.813 -7.622 1.00 79.50 95 LEU A O 1
ATOM 742 N N . LEU A 1 96 ? 3.656 0.345 -9.176 1.00 84.62 96 LEU A N 1
ATOM 743 C CA . LEU A 1 96 ? 2.387 -0.385 -9.234 1.00 84.62 96 LEU A CA 1
ATOM 744 C C . LEU A 1 96 ? 2.074 -1.090 -7.913 1.00 84.62 96 LEU A C 1
ATOM 746 O O . LEU A 1 96 ? 0.921 -1.095 -7.499 1.00 84.62 96 LEU A O 1
ATOM 750 N N . LEU A 1 97 ? 3.085 -1.636 -7.233 1.00 85.88 97 LEU A N 1
ATOM 751 C CA . LEU A 1 97 ? 2.916 -2.242 -5.915 1.00 85.88 97 LEU A CA 1
ATOM 752 C C . LEU A 1 97 ? 2.514 -1.201 -4.860 1.00 85.88 97 LEU A C 1
ATOM 754 O O . LEU A 1 97 ? 1.553 -1.421 -4.130 1.00 85.88 97 LEU A O 1
ATOM 758 N N . ALA A 1 98 ? 3.206 -0.058 -4.800 1.00 83.56 98 ALA A N 1
ATOM 759 C CA . ALA A 1 98 ? 2.870 1.025 -3.869 1.00 83.56 98 ALA A CA 1
ATOM 760 C C . ALA A 1 98 ? 1.428 1.518 -4.072 1.00 83.56 98 ALA A C 1
ATOM 762 O O . ALA A 1 98 ? 0.688 1.750 -3.115 1.00 83.56 98 ALA A O 1
ATOM 763 N N . GLU A 1 99 ? 1.016 1.627 -5.331 1.00 86.88 99 GLU A N 1
ATOM 764 C CA . GLU A 1 99 ? -0.330 2.036 -5.699 1.00 86.88 99 GLU A CA 1
ATOM 765 C C . GLU A 1 99 ? -1.382 0.965 -5.371 1.00 86.88 99 GLU A C 1
ATOM 767 O O . GLU A 1 99 ? -2.417 1.292 -4.794 1.00 86.88 99 GLU A O 1
ATOM 772 N N . LEU A 1 100 ? -1.107 -0.314 -5.657 1.00 90.19 100 LEU A N 1
ATOM 773 C CA . LEU A 1 100 ? -1.958 -1.446 -5.273 1.00 90.19 100 LEU A CA 1
ATOM 774 C C . LEU A 1 100 ? -2.223 -1.435 -3.768 1.00 90.19 100 LEU A C 1
ATOM 776 O O . LEU A 1 100 ? -3.376 -1.475 -3.341 1.00 90.19 100 LEU A O 1
ATOM 780 N N . MET A 1 101 ? -1.165 -1.321 -2.966 1.00 88.69 101 MET A N 1
ATOM 781 C CA . MET A 1 101 ? -1.279 -1.270 -1.510 1.00 88.69 101 MET A CA 1
ATOM 782 C C . MET A 1 101 ? -2.078 -0.046 -1.057 1.00 88.69 101 MET A C 1
ATOM 784 O O . MET A 1 101 ? -2.965 -0.164 -0.216 1.00 88.69 101 MET A O 1
ATOM 788 N N . THR A 1 102 ? -1.808 1.121 -1.645 1.00 86.62 102 THR A N 1
ATOM 789 C CA . THR A 1 102 ? -2.505 2.370 -1.316 1.00 86.62 102 THR A CA 1
ATOM 790 C C . THR A 1 102 ? -3.999 2.291 -1.602 1.00 86.62 102 THR A C 1
ATOM 792 O O . THR A 1 102 ? -4.796 2.618 -0.725 1.00 86.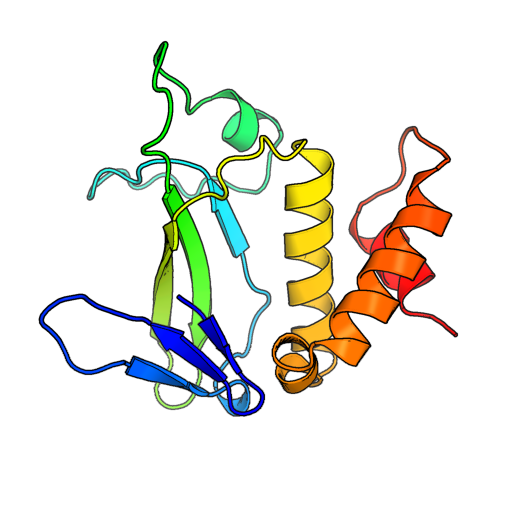62 102 THR A O 1
ATOM 795 N N . GLN A 1 103 ? -4.397 1.821 -2.785 1.00 89.12 103 GLN A N 1
ATOM 796 C CA . GLN A 1 103 ? -5.810 1.701 -3.147 1.00 89.12 103 GLN A CA 1
ATOM 797 C C . GLN A 1 103 ? -6.529 0.638 -2.321 1.00 89.12 103 GLN A C 1
ATOM 799 O O . GLN A 1 103 ? -7.659 0.861 -1.898 1.00 89.12 103 GLN A O 1
ATOM 804 N N . THR A 1 104 ? -5.863 -0.481 -2.034 1.00 90.88 104 THR A N 1
ATOM 805 C CA . THR A 1 104 ? -6.427 -1.554 -1.203 1.00 90.88 104 THR A CA 1
ATOM 806 C C . THR A 1 104 ? -6.677 -1.071 0.227 1.00 90.88 104 THR A C 1
ATOM 808 O O . THR A 1 104 ? -7.743 -1.312 0.790 1.00 90.88 104 THR A O 1
ATOM 811 N N . VAL A 1 105 ? -5.739 -0.310 0.803 1.00 88.62 105 VAL A N 1
ATOM 812 C CA . VAL A 1 105 ? -5.921 0.331 2.116 1.00 88.62 105 VAL A CA 1
ATOM 813 C C . VAL A 1 105 ? -7.029 1.383 2.073 1.00 88.62 105 VAL A C 1
ATOM 815 O O . VAL A 1 105 ? -7.890 1.389 2.949 1.00 88.62 105 VAL A O 1
ATOM 818 N N . ALA A 1 106 ? -7.046 2.244 1.051 1.00 86.94 106 ALA A N 1
ATOM 819 C CA . ALA A 1 106 ? -8.060 3.287 0.901 1.00 86.94 106 ALA A CA 1
ATOM 820 C C . ALA A 1 106 ? -9.480 2.717 0.728 1.00 86.94 106 ALA A C 1
ATOM 822 O O . ALA A 1 106 ? -10.442 3.328 1.186 1.00 86.94 106 ALA A O 1
ATOM 823 N N . ALA A 1 107 ? -9.609 1.535 0.119 1.00 88.62 107 ALA A N 1
ATOM 824 C CA . ALA A 1 107 ? -10.866 0.800 0.005 1.00 88.62 107 ALA A CA 1
ATOM 825 C C . ALA A 1 107 ? -11.320 0.145 1.327 1.00 88.62 107 ALA A C 1
ATOM 827 O O . ALA A 1 107 ? -12.422 -0.390 1.396 1.00 88.62 107 ALA A O 1
ATOM 828 N N . GLY A 1 108 ? -10.496 0.174 2.382 1.00 87.38 108 GLY A N 1
ATOM 829 C CA . GLY A 1 108 ? -10.756 -0.545 3.632 1.00 87.38 108 GLY A CA 1
ATOM 830 C C . GLY A 1 108 ? -10.471 -2.049 3.550 1.00 87.38 108 GLY A C 1
ATOM 831 O O . GLY A 1 108 ? -10.721 -2.772 4.511 1.00 87.38 108 GLY A O 1
ATOM 832 N N . ASP A 1 109 ? -9.891 -2.511 2.442 1.00 90.69 109 ASP A N 1
ATOM 833 C CA . ASP A 1 109 ? -9.652 -3.920 2.127 1.00 90.69 109 ASP A CA 1
ATOM 834 C C . ASP A 1 109 ? -8.210 -4.365 2.425 1.00 90.69 109 ASP A C 1
ATOM 836 O O . ASP A 1 109 ? -7.721 -5.349 1.877 1.00 90.69 109 ASP A O 1
ATOM 840 N N . ALA A 1 110 ? -7.506 -3.663 3.317 1.00 89.62 110 ALA A N 1
ATOM 841 C CA . ALA A 1 110 ? -6.101 -3.927 3.643 1.00 89.62 110 ALA A CA 1
ATOM 842 C C . ALA A 1 110 ? -5.812 -5.391 4.045 1.00 89.62 110 ALA A C 1
ATOM 844 O O . ALA A 1 110 ? -4.724 -5.886 3.766 1.00 89.62 110 ALA A O 1
ATOM 845 N N . TYR A 1 111 ? -6.790 -6.100 4.622 1.00 88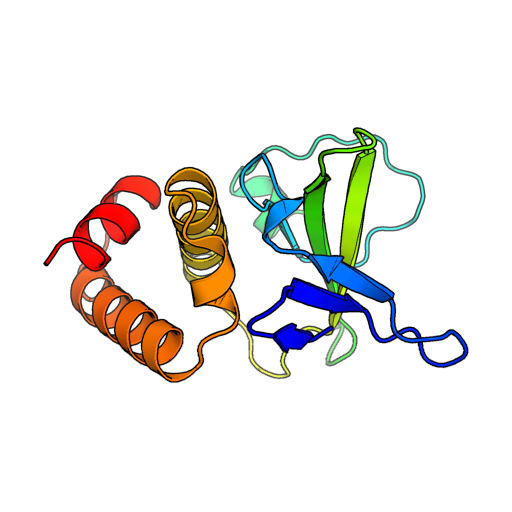.94 111 TYR A N 1
ATOM 846 C CA . TYR A 1 111 ? -6.685 -7.530 4.951 1.00 88.94 111 TYR A CA 1
ATOM 847 C C . TYR A 1 111 ? -6.387 -8.416 3.734 1.00 88.94 111 TYR A C 1
ATOM 849 O O . TYR A 1 111 ? -5.721 -9.439 3.876 1.00 88.94 111 TYR A O 1
ATOM 857 N N . ARG A 1 112 ? -6.808 -8.003 2.532 1.00 92.00 112 ARG A N 1
ATOM 858 C CA . ARG A 1 112 ? -6.549 -8.733 1.285 1.00 92.00 112 ARG A CA 1
ATOM 859 C C . ARG A 1 112 ? -5.069 -8.764 0.913 1.00 92.00 112 ARG A C 1
ATOM 861 O O . ARG A 1 112 ? -4.634 -9.681 0.234 1.00 92.00 112 ARG A O 1
ATOM 868 N N . LEU A 1 113 ? -4.266 -7.817 1.405 1.00 90.06 113 LEU A N 1
ATOM 869 C CA . LEU A 1 113 ? -2.809 -7.851 1.225 1.00 90.06 113 LEU A CA 1
ATOM 870 C C . LEU A 1 113 ? -2.156 -9.033 1.958 1.00 90.06 113 LEU A C 1
ATOM 872 O O . LEU A 1 113 ? -1.011 -9.359 1.670 1.00 90.06 113 LEU A O 1
ATOM 876 N N . GLY A 1 114 ? -2.853 -9.654 2.911 1.00 90.06 114 GLY A N 1
ATOM 877 C CA . GLY A 1 114 ? -2.432 -10.890 3.565 1.00 90.06 114 GLY A CA 1
ATOM 878 C C . GLY A 1 114 ? -2.988 -12.167 2.936 1.00 90.06 114 GLY A C 1
ATOM 879 O O . GLY A 1 114 ? -2.675 -13.248 3.422 1.00 90.06 114 GLY A O 1
ATOM 880 N N . ASP A 1 115 ? -3.826 -12.052 1.904 1.00 92.19 115 ASP A N 1
ATOM 881 C CA . ASP A 1 115 ? -4.462 -13.173 1.218 1.00 92.19 115 ASP A CA 1
ATOM 882 C C . ASP A 1 115 ? -3.672 -13.502 -0.057 1.00 92.19 115 ASP A C 1
ATOM 884 O O . ASP A 1 115 ? -3.590 -12.699 -0.991 1.00 92.19 115 ASP A O 1
ATOM 888 N N . ALA A 1 116 ? -3.052 -14.683 -0.072 1.00 89.50 116 ALA A N 1
ATOM 889 C CA . ALA A 1 116 ? -2.199 -15.117 -1.170 1.00 89.50 116 ALA A CA 1
ATOM 890 C C . ALA A 1 116 ? -2.979 -15.311 -2.480 1.00 89.50 116 ALA A C 1
ATOM 892 O O . ALA A 1 116 ? -2.487 -14.902 -3.533 1.00 89.50 116 ALA A O 1
ATOM 893 N N . ASP A 1 117 ? -4.194 -15.860 -2.413 1.00 92.56 117 ASP A N 1
ATOM 894 C CA . ASP A 1 117 ? -5.020 -16.131 -3.592 1.00 92.56 117 ASP A CA 1
ATOM 895 C C . ASP A 1 117 ? -5.492 -14.812 -4.214 1.00 92.56 117 ASP A C 1
ATOM 897 O O . ASP A 1 117 ? -5.448 -14.614 -5.434 1.00 92.56 117 ASP A O 1
ATOM 901 N N . TRP A 1 118 ? -5.885 -13.856 -3.366 1.00 93.88 118 TRP A N 1
ATOM 902 C CA . TRP A 1 118 ? -6.247 -12.520 -3.831 1.00 93.88 118 TRP A CA 1
ATOM 903 C C . TRP A 1 118 ? -5.052 -11.777 -4.441 1.00 93.88 118 TRP A C 1
ATOM 905 O O . TRP A 1 118 ? -5.196 -11.126 -5.481 1.00 93.88 118 TRP A O 1
ATOM 915 N N . LEU A 1 119 ? -3.868 -11.871 -3.828 1.00 91.88 119 LEU A N 1
ATOM 916 C CA . LEU A 1 119 ? -2.652 -11.257 -4.362 1.00 91.88 119 LEU A CA 1
ATOM 917 C C . LEU A 1 119 ? -2.265 -11.850 -5.719 1.00 91.88 119 LEU A C 1
ATOM 919 O O . LEU A 1 119 ? -1.921 -11.092 -6.629 1.00 91.88 119 LEU A O 1
ATOM 923 N N . GLU A 1 120 ? -2.342 -13.172 -5.876 1.00 90.75 120 GLU A N 1
ATOM 924 C CA . GLU A 1 120 ? -2.085 -13.840 -7.152 1.00 90.75 120 GLU A CA 1
ATOM 925 C C . GLU A 1 120 ? -3.044 -13.335 -8.236 1.00 90.75 120 GLU A C 1
ATOM 927 O O . GLU A 1 120 ? -2.605 -12.931 -9.319 1.00 90.75 120 GLU A O 1
ATOM 932 N N . TRP A 1 121 ? -4.339 -13.251 -7.921 1.00 93.38 121 TRP A N 1
ATOM 933 C CA . TRP A 1 121 ? -5.342 -12.683 -8.819 1.00 93.38 121 TRP A CA 1
ATOM 934 C C . TRP A 1 121 ? -5.028 -11.226 -9.196 1.00 93.38 121 TRP A C 1
ATOM 936 O O . TRP A 1 121 ? -4.988 -10.885 -10.384 1.00 93.38 121 TRP A O 1
ATOM 946 N N . ALA A 1 122 ? -4.754 -10.363 -8.213 1.00 91.88 122 ALA A N 1
ATOM 947 C CA . ALA A 1 122 ? -4.503 -8.940 -8.436 1.00 91.88 122 ALA A CA 1
ATOM 948 C C . ALA A 1 122 ? -3.242 -8.711 -9.286 1.00 91.88 122 ALA A C 1
ATOM 950 O O . ALA A 1 122 ? -3.243 -7.897 -10.216 1.00 91.88 122 ALA A O 1
ATOM 951 N N . VAL A 1 123 ? -2.170 -9.460 -9.016 1.00 88.88 123 VAL A N 1
ATOM 952 C CA . VAL A 1 123 ? -0.935 -9.417 -9.810 1.00 88.88 123 VAL A CA 1
ATOM 953 C C . VAL A 1 123 ? -1.180 -9.942 -11.224 1.00 88.88 123 VAL A C 1
ATOM 955 O O . VAL A 1 123 ? -0.745 -9.304 -12.185 1.00 88.88 123 VAL A O 1
ATOM 958 N N . GLY A 1 124 ? -1.931 -11.036 -11.382 1.00 89.12 124 GLY A N 1
ATOM 959 C CA . GLY A 1 124 ? -2.329 -11.556 -12.690 1.00 89.12 124 GLY A CA 1
ATOM 960 C C . GLY A 1 124 ? -3.072 -10.510 -13.527 1.00 89.12 124 GLY A C 1
ATOM 961 O O . GLY A 1 124 ? -2.739 -10.284 -14.693 1.00 89.12 124 GLY A O 1
ATOM 962 N N . ARG A 1 125 ? -4.012 -9.780 -12.915 1.00 88.44 125 ARG A N 1
ATOM 963 C CA . ARG A 1 125 ? -4.719 -8.655 -13.552 1.00 88.44 125 ARG A CA 1
ATOM 964 C C . ARG A 1 125 ? -3.767 -7.529 -1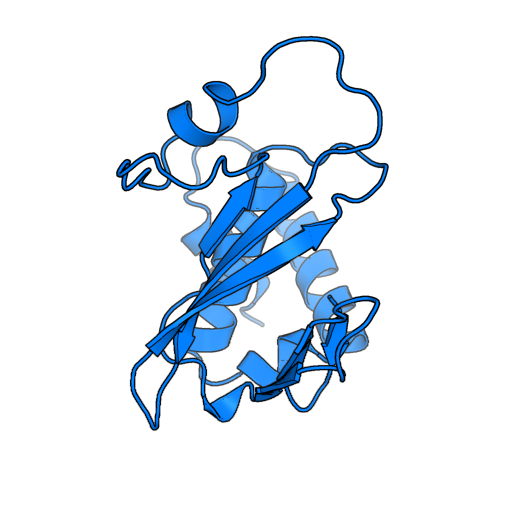3.953 1.00 88.44 125 ARG A C 1
ATOM 966 O O . ARG A 1 125 ? -3.854 -7.019 -15.071 1.00 88.44 125 ARG A O 1
ATOM 973 N N . LEU A 1 126 ? -2.830 -7.159 -13.081 1.00 86.38 126 LEU A N 1
ATOM 974 C CA . LEU A 1 126 ? -1.836 -6.125 -13.376 1.00 86.38 126 LEU A CA 1
ATOM 975 C C . LEU A 1 126 ? -0.944 -6.504 -14.560 1.00 86.38 126 LEU A C 1
ATOM 977 O O . LEU A 1 126 ? -0.682 -5.655 -15.411 1.00 86.38 126 LEU A O 1
ATOM 981 N N . VAL A 1 127 ? -0.514 -7.761 -14.675 1.00 83.56 127 VAL A N 1
ATOM 982 C CA . VAL A 1 127 ? 0.266 -8.240 -15.831 1.00 83.56 127 VAL A CA 1
ATOM 983 C C . VAL A 1 127 ? -0.517 -8.077 -17.137 1.00 83.56 127 VAL A C 1
ATOM 985 O O . VAL A 1 127 ? 0.032 -7.587 -18.126 1.00 83.56 127 VAL A O 1
ATOM 988 N N . LEU A 1 128 ? -1.813 -8.400 -17.139 1.00 79.31 128 LEU A N 1
ATOM 989 C CA . LEU A 1 128 ? -2.660 -8.257 -18.327 1.00 79.31 128 LEU A CA 1
ATOM 990 C C . LEU A 1 128 ? -2.769 -6.792 -18.775 1.00 79.31 128 LEU A C 1
ATOM 992 O O . LEU A 1 128 ? -2.586 -6.493 -19.956 1.00 79.31 128 LEU A O 1
ATOM 996 N N . VAL A 1 129 ? -2.996 -5.867 -17.836 1.00 75.06 129 VAL A N 1
ATOM 997 C CA . VAL A 1 129 ? -3.169 -4.432 -18.135 1.00 75.06 129 VAL A CA 1
ATOM 998 C C . VAL A 1 129 ? -1.836 -3.734 -18.458 1.00 75.06 129 VAL A C 1
ATOM 1000 O O . VAL A 1 129 ? -1.823 -2.736 -19.179 1.00 75.06 129 VAL A O 1
ATOM 1003 N N . THR A 1 130 ? -0.702 -4.245 -17.965 1.00 70.50 130 THR A N 1
ATOM 1004 C CA . THR A 1 130 ? 0.631 -3.633 -18.155 1.00 70.50 130 THR A CA 1
ATOM 1005 C C . THR A 1 130 ? 1.363 -4.082 -19.418 1.00 70.50 130 THR A C 1
ATOM 1007 O O . THR A 1 130 ? 2.378 -3.477 -19.769 1.00 70.50 130 THR A O 1
ATOM 1010 N N . SER A 1 131 ? 0.831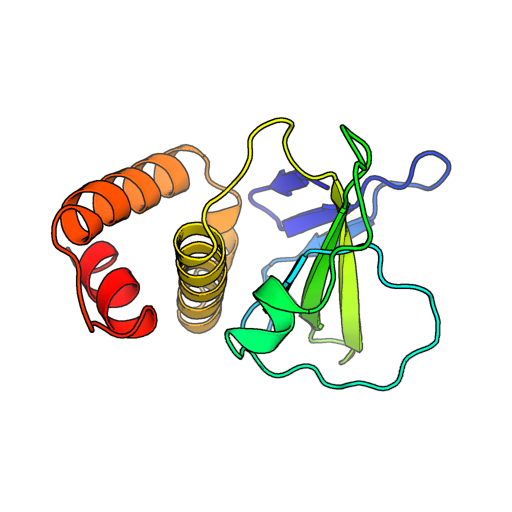 -5.064 -20.155 1.00 64.25 131 SER A N 1
ATOM 1011 C CA . SER A 1 131 ? 1.358 -5.526 -21.452 1.00 64.25 131 SER A CA 1
ATOM 1012 C C . SER A 1 131 ? 1.357 -4.454 -22.566 1.00 64.25 131 SER A C 1
ATOM 1014 O O . SER A 1 131 ? 1.849 -4.703 -23.665 1.00 64.25 131 SER A O 1
ATOM 1016 N N . TRP A 1 132 ? 0.883 -3.235 -22.269 1.00 52.50 132 TRP A N 1
ATOM 1017 C CA . TRP A 1 132 ? 0.775 -2.102 -23.190 1.00 52.50 132 TRP A CA 1
ATOM 1018 C C . TRP A 1 132 ? 1.357 -0.796 -22.593 1.00 52.50 132 TRP A C 1
ATOM 1020 O O . TRP A 1 132 ? 0.656 -0.107 -21.846 1.00 52.50 132 TRP A O 1
ATOM 1030 N N . PRO A 1 133 ? 2.615 -0.396 -22.881 1.00 56.94 133 PRO A N 1
ATOM 1031 C CA . PRO A 1 133 ? 3.205 0.815 -22.299 1.00 56.94 133 PRO A CA 1
ATOM 1032 C C . PRO A 1 133 ? 3.345 1.918 -23.365 1.00 56.94 133 PRO A C 1
ATOM 1034 O O . PRO A 1 133 ? 3.811 1.668 -24.470 1.00 56.94 133 PRO A O 1
ATOM 1037 N N . ILE A 1 134 ? 2.900 3.155 -23.132 1.00 51.75 134 ILE A N 1
ATOM 1038 C CA . ILE A 1 134 ? 3.657 4.235 -22.470 1.00 51.75 134 ILE A CA 1
ATOM 1039 C C . ILE A 1 134 ? 2.653 5.330 -22.030 1.00 51.75 134 ILE A C 1
ATOM 1041 O O . ILE A 1 134 ? 1.717 5.639 -22.762 1.00 51.75 134 ILE A O 1
ATOM 1045 N N . GLY A 1 135 ? 2.860 5.952 -20.859 1.00 61.50 135 GLY A N 1
ATOM 1046 C CA . GLY A 1 135 ? 2.217 7.227 -20.483 1.00 61.50 135 GLY A CA 1
ATOM 1047 C C . GLY A 1 135 ? 0.999 7.173 -19.547 1.00 61.50 135 GLY A C 1
ATOM 1048 O O . GLY A 1 135 ? 0.504 8.228 -19.156 1.00 61.50 135 GLY A O 1
ATOM 1049 N N . ARG A 1 136 ? 0.512 5.993 -19.140 1.00 69.31 136 ARG A N 1
ATOM 1050 C CA . ARG A 1 136 ? -0.566 5.905 -18.134 1.00 69.31 136 ARG A CA 1
ATOM 1051 C C . ARG A 1 136 ? -0.041 6.089 -16.711 1.00 69.31 136 ARG A C 1
ATOM 1053 O O . ARG A 1 136 ? 1.010 5.562 -16.354 1.00 69.31 136 ARG A O 1
ATOM 1060 N N . GLN A 1 137 ? -0.819 6.796 -15.893 1.00 78.94 137 GLN A N 1
ATOM 1061 C CA . GLN A 1 137 ? -0.553 6.941 -14.463 1.00 78.94 137 GLN A CA 1
ATOM 1062 C C . GLN A 1 137 ? -0.755 5.596 -13.734 1.00 78.94 137 GLN A C 1
ATOM 1064 O O . GLN A 1 137 ? -1.764 4.932 -13.993 1.00 78.94 137 GLN A O 1
ATOM 1069 N N . PRO A 1 138 ? 0.145 5.202 -12.808 1.00 78.38 138 PRO A N 1
ATOM 1070 C CA . PRO A 1 138 ? 0.038 3.950 -12.049 1.00 78.38 138 PRO A CA 1
ATOM 1071 C C . PRO A 1 138 ? -1.324 3.755 -11.372 1.00 78.38 138 PRO A C 1
ATOM 1073 O O . PRO A 1 138 ? -1.900 2.674 -11.474 1.00 78.38 138 PRO A O 1
ATOM 1076 N N . ALA A 1 139 ? -1.887 4.821 -10.791 1.00 81.25 139 ALA A N 1
ATOM 1077 C CA . ALA A 1 139 ? -3.210 4.815 -10.165 1.00 81.25 139 ALA A CA 1
ATOM 1078 C C . ALA A 1 139 ? -4.310 4.284 -11.087 1.00 81.25 139 ALA A C 1
ATOM 1080 O O . ALA A 1 139 ? -5.071 3.396 -10.707 1.00 81.25 139 ALA A O 1
ATOM 1081 N N . ALA A 1 140 ? -4.356 4.768 -12.328 1.00 83.06 140 ALA A N 1
ATOM 1082 C CA . ALA A 1 140 ? -5.352 4.339 -13.301 1.00 83.06 140 ALA A CA 1
ATOM 1083 C C . ALA A 1 140 ? -5.159 2.874 -13.724 1.00 83.06 140 ALA A C 1
ATOM 1085 O O . ALA A 1 140 ? -6.139 2.169 -13.964 1.00 83.06 140 ALA A O 1
ATOM 1086 N N . VAL A 1 141 ? -3.908 2.404 -13.807 1.00 82.50 141 VAL A N 1
ATOM 1087 C CA . VAL A 1 141 ? -3.593 1.005 -14.142 1.00 82.50 141 VAL A CA 1
ATOM 1088 C C . VAL A 1 141 ? -4.093 0.070 -13.046 1.00 82.50 141 VAL A C 1
ATOM 1090 O O . VAL A 1 141 ? -4.801 -0.884 -13.354 1.00 82.50 141 VAL A O 1
ATOM 1093 N N . VAL A 1 142 ? -3.788 0.377 -11.783 1.00 82.44 142 VAL A N 1
ATOM 1094 C CA . VAL A 1 142 ? -4.247 -0.412 -10.632 1.00 82.44 142 VAL A CA 1
ATOM 1095 C C . VAL A 1 142 ? -5.769 -0.392 -10.524 1.00 82.44 142 VAL A C 1
ATOM 1097 O O . VAL A 1 142 ? -6.373 -1.454 -10.444 1.00 82.44 142 VAL A O 1
ATOM 1100 N N . GLN A 1 143 ? -6.409 0.776 -10.642 1.00 86.12 143 GLN A N 1
ATOM 1101 C CA . GLN A 1 143 ? -7.875 0.859 -10.626 1.00 86.12 143 GLN A CA 1
ATOM 1102 C C . GLN A 1 143 ? -8.504 0.016 -11.733 1.00 86.12 143 GLN A C 1
ATOM 1104 O O . GLN A 1 143 ? -9.534 -0.610 -11.522 1.00 86.12 143 GLN A O 1
ATOM 1109 N N . THR A 1 144 ? -7.907 0.009 -12.926 1.00 84.94 144 THR A N 1
ATOM 1110 C CA . THR A 1 144 ? -8.406 -0.805 -14.042 1.00 84.94 144 THR A CA 1
ATOM 1111 C C . THR A 1 144 ? -8.219 -2.294 -13.764 1.00 84.94 144 THR A C 1
ATOM 1113 O O . THR A 1 144 ? -9.108 -3.080 -14.063 1.00 84.94 144 THR A O 1
ATOM 1116 N N . ALA A 1 145 ? -7.084 -2.684 -13.183 1.00 84.31 145 ALA A N 1
ATOM 1117 C CA . ALA A 1 145 ? -6.801 -4.075 -12.848 1.00 84.31 145 ALA A CA 1
ATOM 1118 C C . ALA A 1 145 ? -7.743 -4.616 -11.759 1.00 84.31 145 ALA A C 1
ATOM 1120 O O . ALA A 1 145 ? -8.183 -5.759 -11.868 1.00 84.31 145 ALA A O 1
ATOM 1121 N N . LEU A 1 146 ? -8.072 -3.791 -10.760 1.00 86.50 146 LEU A N 1
ATOM 1122 C CA . LEU A 1 146 ? -8.936 -4.149 -9.630 1.00 86.50 146 LEU A CA 1
ATOM 1123 C C . LEU A 1 146 ? -10.439 -4.003 -9.909 1.00 86.50 146 LEU A C 1
ATOM 1125 O O . LEU A 1 146 ? -11.244 -4.417 -9.080 1.00 86.50 146 LEU A O 1
ATOM 1129 N N . LYS A 1 147 ? -10.830 -3.396 -11.034 1.00 80.81 147 LYS A N 1
ATOM 1130 C CA . LYS A 1 147 ? -12.223 -3.400 -11.495 1.00 80.81 147 LYS A CA 1
ATOM 1131 C C . LYS A 1 147 ? -12.542 -4.760 -12.107 1.00 80.81 147 LYS A C 1
ATOM 1133 O O . LYS A 1 147 ? -11.776 -5.221 -12.956 1.00 80.81 147 LYS A O 1
ATOM 1138 N N . ASP A 1 148 ? -13.659 -5.346 -11.692 1.00 58.75 148 ASP A N 1
ATOM 1139 C CA . ASP A 1 148 ? -14.263 -6.519 -12.333 1.00 58.75 148 ASP A CA 1
ATOM 1140 C C . ASP A 1 148 ? -14.776 -6.174 -13.739 1.00 58.75 148 ASP A C 1
ATOM 1142 O O . ASP A 1 148 ? -15.586 -5.222 -13.866 1.00 58.75 148 ASP A O 1
#

Radius of gyration: 15.77 Å; chains: 1; bounding box: 43×31×43 Å

Sequence (148 aa):
MEFRTEGMVRHAGDTEDELILWSRVMLGISIQIGHGTKGSGYQGELGLTGVLGGLPGPFKGRGGGHLGMTLRHPYEDRKLTFDRHAEWYKPTHILLLAELMTQTVAAGDAYRLGDADWLEWAVGRLVLVTSWPIGRQPAAVVQTALKD

Secondary structure (DSSP, 8-state):
-EE-SSEEEEEETTEEEEEEEGGGB-SPPEEEES---TT------S-HHHHHTT--S---S--EEEEEEEETTTTEEEEEEEEPPSSPPPHHHHHHHHHHHHHHHHTT-GGGGG-HHHHHHHHHHHHHHHTS-SS--HHHHHHHHH--